Protein AF-A0A4P8KPD8-F1 (afdb_monomer_lite)

Radius of gyration: 12.93 Å; chains: 1; bounding box: 29×28×30 Å

Sequence (90 aa):
MVEDDLIAHLRVVTMNKLRRGEAFMLTVPTADGTGGRRSLWMSPAVPLSFTYSRRGTVQIRRELVEALMDDANSPDGLDVQDLMTRHTPS

Foldseek 3Di:
DQALLLLVLVVVLLVVCQVVQHWFKEKEADPPPPRDIDIDTRHNPDDDDGDHPDPDDHDDDPVSSVVLNVQCVDPNHHYSVVVCVVDDDD

Secondary structure (DSSP, 8-state):
---HHHHHHHHHHHHHHHHTT--EEEEEE-TTSS--EEEEEE-TTS------SSSSPPPPPHHHHHHHHHHHHSTT-EEHHHHHHH----

Structure (mmCIF, N/CA/C/O backbone):
data_AF-A0A4P8KPD8-F1
#
_entry.id   AF-A0A4P8KPD8-F1
#
loop_
_atom_site.group_PDB
_atom_site.id
_atom_site.type_symbol
_atom_site.label_atom_id
_atom_site.label_alt_id
_atom_site.label_comp_id
_atom_site.label_asym_id
_atom_site.label_entity_id
_atom_site.label_seq_id
_atom_site.pdbx_PDB_ins_code
_atom_site.Cartn_x
_atom_site.Cartn_y
_atom_site.Cartn_z
_atom_site.occupancy
_atom_site.B_iso_or_equiv
_atom_site.auth_seq_id
_atom_site.auth_comp_id
_atom_site.auth_asym_id
_atom_site.auth_atom_id
_atom_site.pdbx_PDB_model_num
ATOM 1 N N . MET A 1 1 ? 12.936 -0.237 -11.057 1.00 63.31 1 MET A N 1
ATOM 2 C CA . MET A 1 1 ? 13.105 0.179 -9.645 1.00 63.31 1 MET A CA 1
ATOM 3 C C . MET A 1 1 ? 11.883 1.006 -9.285 1.00 63.31 1 MET A C 1
ATOM 5 O O . MET A 1 1 ? 11.457 1.771 -10.137 1.00 63.31 1 MET A O 1
ATOM 9 N N . VAL A 1 2 ? 11.270 0.800 -8.116 1.00 75.38 2 VAL A N 1
ATOM 10 C CA . VAL A 1 2 ? 10.105 1.604 -7.704 1.00 75.38 2 VAL A CA 1
ATOM 11 C C . VAL A 1 2 ? 10.584 2.995 -7.307 1.00 75.38 2 VAL A C 1
ATOM 13 O O . VAL A 1 2 ? 11.552 3.111 -6.560 1.00 75.38 2 VAL A O 1
ATOM 16 N N . GLU A 1 3 ? 9.934 4.034 -7.821 1.00 85.50 3 GLU A N 1
ATOM 17 C CA . GLU A 1 3 ? 10.273 5.417 -7.491 1.00 85.50 3 GLU A CA 1
ATOM 18 C C . GLU A 1 3 ? 9.854 5.762 -6.058 1.00 85.50 3 GLU A C 1
ATOM 20 O O . GLU A 1 3 ? 8.776 5.371 -5.604 1.00 85.50 3 GLU A O 1
ATOM 25 N N . ASP A 1 4 ? 10.685 6.541 -5.360 1.00 88.56 4 ASP A N 1
ATOM 26 C CA . ASP A 1 4 ? 10.426 6.995 -3.985 1.00 88.56 4 ASP A CA 1
ATOM 27 C C . ASP A 1 4 ? 9.059 7.675 -3.837 1.00 88.56 4 ASP A C 1
ATOM 29 O O . ASP A 1 4 ? 8.395 7.518 -2.807 1.00 88.56 4 ASP A O 1
ATOM 33 N N . ASP A 1 5 ? 8.618 8.370 -4.889 1.00 88.19 5 ASP A N 1
ATOM 34 C CA . ASP A 1 5 ? 7.319 9.025 -4.933 1.00 88.19 5 ASP A CA 1
ATOM 35 C C . ASP A 1 5 ? 6.193 8.005 -4.764 1.00 88.19 5 ASP A C 1
ATOM 37 O O . ASP A 1 5 ? 5.371 8.121 -3.853 1.00 88.19 5 ASP A O 1
ATOM 41 N N . LEU A 1 6 ? 6.206 6.933 -5.554 1.00 89.38 6 LEU A N 1
ATOM 42 C CA . LEU A 1 6 ? 5.226 5.855 -5.453 1.00 89.38 6 LEU A CA 1
ATOM 43 C C . LEU A 1 6 ? 5.301 5.131 -4.098 1.00 89.38 6 LEU A C 1
ATOM 45 O O . LEU A 1 6 ? 4.263 4.842 -3.500 1.00 89.38 6 LEU A O 1
ATOM 49 N N . ILE A 1 7 ? 6.507 4.910 -3.560 1.00 91.56 7 ILE A N 1
ATOM 50 C CA . ILE A 1 7 ? 6.699 4.295 -2.232 1.00 91.56 7 ILE A CA 1
ATOM 51 C C . ILE A 1 7 ? 6.038 5.140 -1.136 1.00 91.56 7 ILE A C 1
ATOM 53 O O . ILE A 1 7 ? 5.435 4.597 -0.207 1.00 91.56 7 ILE A O 1
ATOM 57 N N . ALA A 1 8 ? 6.110 6.469 -1.222 1.00 92.50 8 ALA A N 1
ATOM 58 C CA . ALA A 1 8 ? 5.505 7.347 -0.226 1.00 92.50 8 ALA A CA 1
ATOM 59 C C . ALA A 1 8 ? 3.973 7.293 -0.245 1.00 92.50 8 ALA A C 1
ATOM 61 O O . ALA A 1 8 ? 3.354 7.219 0.819 1.00 92.50 8 ALA A O 1
ATOM 62 N N . HIS A 1 9 ? 3.360 7.263 -1.429 1.00 93.56 9 HIS A N 1
ATOM 63 C CA . HIS A 1 9 ? 1.908 7.137 -1.549 1.00 93.56 9 HIS A CA 1
ATOM 64 C C . HIS A 1 9 ? 1.431 5.750 -1.099 1.00 93.56 9 HIS A C 1
ATOM 66 O O . HIS A 1 9 ? 0.488 5.645 -0.310 1.00 93.56 9 HIS A O 1
ATOM 72 N N . LEU A 1 10 ? 2.143 4.689 -1.502 1.00 93.69 10 LEU A N 1
ATOM 73 C CA . LEU A 1 10 ? 1.867 3.323 -1.060 1.00 93.69 10 LEU A CA 1
ATOM 74 C C . LEU A 1 10 ? 1.951 3.201 0.465 1.00 93.69 10 LEU A C 1
ATOM 76 O O . LEU A 1 10 ? 1.092 2.568 1.082 1.00 93.69 10 LEU A O 1
ATOM 80 N N . ARG A 1 11 ? 2.941 3.851 1.091 1.00 94.50 11 ARG A N 1
ATOM 81 C CA . ARG A 1 11 ? 3.055 3.923 2.551 1.00 94.50 11 ARG A CA 1
ATOM 82 C C . ARG A 1 11 ? 1.815 4.546 3.179 1.00 94.50 11 ARG A C 1
ATOM 84 O O . ARG A 1 11 ? 1.294 3.990 4.142 1.00 94.50 11 ARG A O 1
ATOM 91 N N . VAL A 1 12 ? 1.333 5.672 2.657 1.00 95.25 12 VAL A N 1
ATOM 92 C CA . VAL A 1 12 ? 0.138 6.346 3.191 1.00 95.25 12 VAL A CA 1
ATOM 93 C C . VAL A 1 12 ? -1.093 5.441 3.096 1.00 95.25 12 VAL A C 1
ATOM 95 O O . VAL A 1 12 ? -1.777 5.248 4.101 1.00 95.25 12 VAL A O 1
ATOM 98 N N . VAL A 1 13 ? -1.349 4.837 1.933 1.00 95.81 13 VAL A N 1
ATOM 99 C CA . VAL A 1 13 ? -2.494 3.931 1.721 1.00 95.81 13 VAL A CA 1
ATOM 100 C C . VAL A 1 13 ? -2.420 2.707 2.627 1.00 95.81 13 VAL A C 1
ATOM 102 O O . VAL A 1 13 ? -3.377 2.408 3.343 1.00 95.81 13 VAL A O 1
ATOM 105 N N . THR A 1 14 ? -1.256 2.054 2.669 1.00 95.50 14 THR A N 1
ATOM 106 C CA . THR A 1 14 ? -1.025 0.866 3.501 1.00 95.50 14 THR A CA 1
ATOM 107 C C . THR A 1 14 ? -1.251 1.186 4.976 1.00 95.50 14 THR A C 1
ATOM 109 O O . THR A 1 14 ? -1.999 0.489 5.657 1.00 95.50 14 THR A O 1
ATOM 112 N N . MET A 1 15 ? -0.672 2.280 5.479 1.00 94.88 15 MET A N 1
ATOM 113 C CA . MET A 1 15 ? -0.844 2.673 6.879 1.00 94.88 15 MET A CA 1
ATOM 114 C C . MET A 1 15 ? -2.294 3.041 7.207 1.00 94.88 15 MET A C 1
ATOM 116 O O . MET A 1 15 ? -2.769 2.702 8.290 1.00 94.88 15 MET A O 1
ATOM 120 N N . ASN A 1 16 ? -3.008 3.706 6.296 1.00 95.56 16 ASN A N 1
ATOM 121 C CA . ASN A 1 16 ? -4.415 4.046 6.496 1.00 95.56 16 ASN A CA 1
ATOM 122 C C . ASN A 1 16 ? -5.297 2.797 6.608 1.00 95.56 16 ASN A C 1
ATOM 124 O O . ASN A 1 16 ? -6.098 2.714 7.537 1.00 95.56 16 ASN A O 1
ATOM 128 N N . LYS A 1 17 ? -5.125 1.822 5.709 1.00 95.69 17 LYS A N 1
ATOM 129 C CA . LYS A 1 17 ? -5.877 0.562 5.747 1.00 95.69 17 LYS A CA 1
ATOM 130 C C . LYS A 1 17 ? -5.584 -0.254 7.002 1.00 95.69 17 LYS A C 1
ATOM 132 O O . LYS A 1 17 ? -6.495 -0.604 7.752 1.00 95.69 17 LYS A O 1
ATOM 137 N N . LEU A 1 18 ? -4.307 -0.477 7.306 1.00 95.06 18 LEU A N 1
ATOM 138 C CA . LEU A 1 18 ? -3.931 -1.334 8.430 1.00 95.06 18 LEU A CA 1
ATOM 139 C C . LEU A 1 18 ? -4.298 -0.733 9.791 1.00 95.06 18 LEU A C 1
ATOM 141 O O . LEU A 1 18 ? -4.683 -1.473 10.694 1.00 95.06 18 LEU A O 1
ATOM 145 N N . ARG A 1 19 ? -4.283 0.600 9.938 1.00 92.88 19 ARG A N 1
ATOM 146 C CA . ARG A 1 19 ? -4.803 1.267 11.147 1.00 92.88 19 ARG A CA 1
ATOM 147 C C . ARG A 1 19 ? -6.301 1.041 11.369 1.00 92.88 19 ARG A C 1
ATOM 149 O O . ARG A 1 19 ? -6.740 1.135 12.511 1.00 92.88 19 ARG A O 1
ATOM 156 N N . ARG A 1 20 ? -7.070 0.764 10.311 1.00 94.44 20 ARG A N 1
ATOM 157 C CA . ARG A 1 20 ? -8.507 0.441 10.375 1.00 94.44 20 ARG A CA 1
ATOM 158 C C . ARG A 1 20 ? -8.785 -1.062 10.463 1.00 94.44 20 ARG A C 1
ATOM 160 O O . ARG A 1 20 ? -9.941 -1.460 10.501 1.00 94.44 20 ARG A O 1
ATOM 167 N N . GLY A 1 21 ? -7.745 -1.898 10.505 1.00 93.88 21 GLY A N 1
ATOM 168 C CA . GLY A 1 21 ? -7.900 -3.353 10.470 1.00 93.88 21 GLY A CA 1
ATOM 169 C C . GLY A 1 21 ? -8.289 -3.899 9.093 1.00 93.88 21 GLY A C 1
ATOM 170 O O . GLY A 1 21 ? -8.673 -5.060 8.987 1.00 93.88 21 GLY A O 1
ATOM 171 N N . GLU A 1 22 ? -8.180 -3.091 8.039 1.00 94.94 22 GLU A N 1
ATOM 172 C CA . GLU A 1 22 ? -8.526 -3.486 6.675 1.00 94.94 22 GLU A CA 1
ATOM 173 C C . GLU A 1 22 ? -7.329 -4.175 6.023 1.00 94.94 22 GLU A C 1
ATOM 175 O O . GLU A 1 22 ? -6.360 -3.531 5.613 1.00 94.94 22 GLU A O 1
ATOM 180 N N . ALA A 1 23 ? -7.383 -5.500 5.946 1.00 94.69 23 ALA A N 1
ATOM 181 C CA . ALA A 1 23 ? -6.415 -6.264 5.178 1.00 94.69 23 ALA A CA 1
ATOM 182 C C . ALA A 1 23 ? -6.702 -6.145 3.672 1.00 94.69 23 ALA A C 1
ATOM 184 O O . ALA A 1 23 ? -7.854 -5.99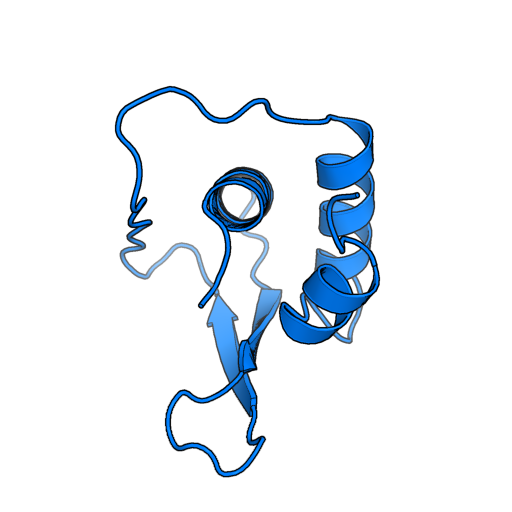9 3.263 1.00 94.69 23 ALA A O 1
ATOM 185 N N . PHE A 1 24 ? -5.656 -6.182 2.849 1.00 96.00 24 PHE A N 1
ATOM 186 C CA . PHE A 1 24 ? -5.778 -6.020 1.398 1.00 96.00 24 PHE A CA 1
ATOM 187 C C . PHE A 1 24 ? -4.688 -6.792 0.647 1.00 96.00 24 PHE A C 1
ATOM 189 O O . PHE A 1 24 ? -3.649 -7.143 1.213 1.00 96.00 24 PHE A O 1
ATOM 196 N N . MET A 1 25 ? -4.923 -7.041 -0.642 1.00 96.12 25 MET A N 1
ATOM 197 C CA . MET A 1 25 ? -3.936 -7.636 -1.542 1.00 96.12 25 MET A CA 1
ATOM 198 C C . MET A 1 25 ? -3.027 -6.558 -2.141 1.00 96.12 25 MET A C 1
ATOM 200 O O . MET A 1 25 ? -3.504 -5.571 -2.698 1.00 96.12 25 MET A O 1
ATOM 204 N N . LEU A 1 26 ? -1.714 -6.763 -2.059 1.00 94.69 26 LEU A N 1
ATOM 205 C CA . LEU A 1 26 ? -0.696 -5.954 -2.727 1.00 94.69 26 LEU A CA 1
ATOM 206 C C . LEU A 1 26 ? 0.048 -6.815 -3.744 1.00 94.69 26 LEU A C 1
ATOM 208 O O . LEU A 1 26 ? 0.663 -7.811 -3.379 1.00 94.69 26 LEU A O 1
ATOM 212 N N . THR A 1 27 ? 0.057 -6.402 -5.001 1.00 93.00 27 THR A N 1
ATOM 213 C CA . THR A 1 27 ? 0.801 -7.044 -6.080 1.00 93.00 27 THR A CA 1
ATOM 214 C C . THR A 1 27 ? 1.960 -6.159 -6.522 1.00 93.00 27 THR A C 1
ATOM 216 O O . THR A 1 27 ? 1.798 -4.969 -6.791 1.00 93.00 27 THR A O 1
ATOM 219 N N . VAL A 1 28 ? 3.154 -6.748 -6.582 1.00 90.69 28 VAL A N 1
ATOM 220 C CA . VAL A 1 28 ? 4.400 -6.086 -6.985 1.00 90.69 28 VAL A CA 1
ATOM 221 C C . VAL A 1 28 ? 5.105 -6.889 -8.080 1.00 90.69 28 VAL A C 1
ATOM 223 O O . VAL A 1 28 ? 5.018 -8.119 -8.075 1.00 90.69 28 VAL A O 1
ATOM 226 N N . PRO A 1 29 ? 5.824 -6.241 -9.011 1.00 87.94 29 PRO A N 1
ATOM 227 C CA . PRO A 1 29 ? 6.631 -6.957 -9.995 1.00 87.94 29 PRO A CA 1
ATOM 228 C C . PRO A 1 29 ? 7.768 -7.738 -9.318 1.00 87.94 29 PRO A C 1
ATOM 230 O O . PRO A 1 29 ? 8.325 -7.300 -8.306 1.00 87.94 29 PRO A O 1
ATOM 233 N N . THR A 1 30 ? 8.133 -8.891 -9.877 1.00 87.62 30 THR A N 1
ATOM 234 C CA . THR A 1 30 ? 9.306 -9.655 -9.436 1.00 87.62 30 THR A CA 1
ATOM 235 C C . THR A 1 30 ? 10.590 -9.053 -10.008 1.00 87.62 30 THR A C 1
ATOM 237 O O . THR A 1 30 ? 10.625 -8.517 -11.113 1.00 87.62 30 THR A O 1
ATOM 240 N N . ALA A 1 31 ? 11.678 -9.127 -9.237 1.00 80.12 31 ALA A N 1
ATOM 241 C CA . ALA A 1 31 ? 12.990 -8.607 -9.639 1.00 80.12 31 ALA A CA 1
ATOM 242 C C . ALA A 1 31 ? 13.826 -9.612 -10.460 1.00 80.12 31 ALA A C 1
ATOM 244 O O . ALA A 1 31 ? 14.989 -9.356 -10.748 1.00 80.12 31 ALA A O 1
ATOM 245 N N . ASP A 1 32 ? 13.252 -10.760 -10.815 1.00 83.19 32 ASP A N 1
ATOM 246 C CA . ASP A 1 32 ? 13.915 -11.893 -11.473 1.00 83.19 32 ASP A CA 1
ATOM 247 C C . ASP A 1 32 ? 14.008 -11.757 -13.006 1.00 83.19 32 ASP A C 1
ATOM 249 O O . ASP A 1 32 ? 14.514 -12.653 -13.675 1.00 83.19 32 ASP A O 1
ATOM 253 N N . GLY A 1 33 ? 13.519 -10.650 -13.575 1.00 72.94 33 GLY A N 1
ATOM 254 C CA . GLY A 1 33 ? 13.580 -10.379 -15.014 1.00 72.94 33 GLY A CA 1
ATOM 255 C C . GLY A 1 33 ? 12.602 -11.199 -15.861 1.00 72.94 33 GLY A C 1
ATOM 256 O O . GLY A 1 33 ? 12.601 -11.055 -17.079 1.00 72.94 33 GLY A O 1
ATOM 257 N N . THR A 1 34 ? 11.746 -12.019 -15.243 1.00 83.62 34 THR A N 1
ATOM 258 C CA . THR A 1 34 ? 10.766 -12.860 -15.954 1.00 83.62 34 THR A CA 1
ATOM 259 C C . THR A 1 34 ? 9.479 -12.111 -16.310 1.00 83.62 34 THR A C 1
ATOM 261 O O . THR A 1 34 ? 8.631 -12.643 -17.021 1.00 83.62 34 THR A O 1
ATOM 264 N N . GLY A 1 35 ? 9.312 -10.881 -15.807 1.00 81.38 35 GLY A N 1
ATOM 265 C CA . GLY A 1 35 ? 8.045 -10.146 -15.884 1.00 81.38 35 GLY A CA 1
ATOM 266 C C . GLY A 1 35 ? 6.971 -10.692 -14.936 1.00 81.38 35 GLY A C 1
ATOM 267 O O . GLY A 1 35 ? 5.805 -10.319 -15.051 1.00 81.38 35 GLY A O 1
ATOM 268 N N . GLY A 1 36 ? 7.354 -11.577 -14.011 1.00 87.8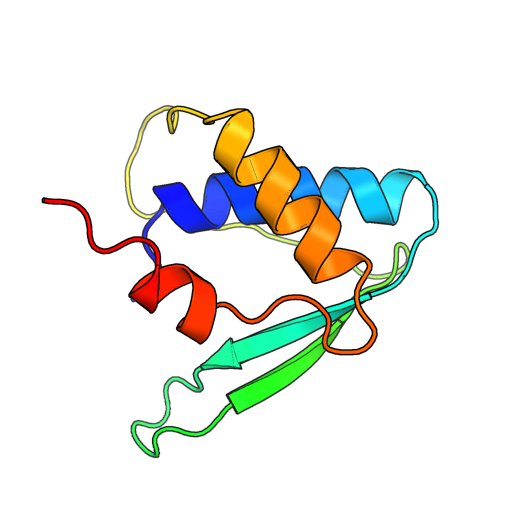1 36 GLY A N 1
ATOM 269 C CA . GLY A 1 36 ? 6.474 -12.129 -12.996 1.00 87.81 36 GLY A CA 1
ATOM 270 C C . GLY A 1 36 ? 5.948 -11.085 -12.010 1.00 87.81 36 GLY A C 1
ATOM 271 O O . GLY A 1 36 ? 6.403 -9.940 -11.921 1.00 87.81 36 GLY A O 1
ATOM 272 N N . ARG A 1 37 ? 4.945 -11.505 -11.241 1.00 91.38 37 ARG A N 1
ATOM 273 C CA . ARG A 1 37 ? 4.286 -10.686 -10.223 1.00 91.38 37 ARG A CA 1
ATOM 274 C C . ARG A 1 37 ? 4.171 -11.491 -8.941 1.00 91.38 37 ARG A C 1
ATOM 276 O O . ARG A 1 37 ? 3.894 -12.687 -8.968 1.00 91.38 37 ARG A O 1
ATOM 283 N N . ARG A 1 38 ? 4.382 -10.827 -7.811 1.00 91.94 38 ARG A N 1
ATOM 284 C CA . ARG A 1 38 ? 4.199 -11.390 -6.477 1.00 91.94 38 ARG A CA 1
ATOM 285 C C . ARG A 1 38 ? 3.048 -10.673 -5.797 1.00 91.94 38 ARG A C 1
ATOM 287 O O . ARG A 1 38 ? 3.105 -9.460 -5.625 1.00 91.94 38 ARG A O 1
ATOM 294 N N . SER A 1 39 ? 2.056 -11.438 -5.362 1.00 92.94 39 SER A N 1
ATOM 295 C CA . SER A 1 39 ? 0.931 -10.929 -4.584 1.00 92.94 39 SER A CA 1
ATOM 296 C C . SER A 1 39 ? 1.107 -11.267 -3.101 1.00 92.94 39 SER A C 1
ATOM 298 O O . SER A 1 39 ? 1.543 -12.360 -2.738 1.00 92.94 39 SER A O 1
ATOM 300 N N . LEU A 1 40 ? 0.819 -10.295 -2.244 1.00 92.44 40 LEU A N 1
ATOM 301 C CA . LEU A 1 40 ? 1.025 -10.314 -0.802 1.00 92.44 40 LEU A CA 1
ATOM 302 C C . LEU A 1 40 ? -0.295 -9.970 -0.116 1.00 92.44 40 LEU A C 1
ATOM 304 O O . LEU A 1 40 ? -0.906 -8.952 -0.434 1.00 92.44 40 LEU A O 1
ATOM 308 N N . TRP A 1 41 ? -0.707 -10.787 0.851 1.00 93.94 41 TRP A N 1
ATOM 309 C CA . TRP A 1 41 ? -1.794 -10.422 1.754 1.00 93.94 41 TRP A CA 1
ATOM 310 C C . TRP A 1 41 ? -1.246 -9.567 2.895 1.00 93.94 41 TRP A C 1
ATOM 312 O O . TRP A 1 41 ? -0.422 -10.025 3.690 1.00 93.94 41 TRP A O 1
ATOM 322 N N . MET A 1 42 ? -1.693 -8.317 2.965 1.00 94.75 42 MET A N 1
ATOM 323 C CA . MET A 1 42 ? -1.220 -7.330 3.929 1.00 94.75 42 MET A CA 1
ATOM 324 C C . MET A 1 42 ? -2.187 -7.264 5.106 1.00 94.75 42 MET A C 1
ATOM 326 O O . MET A 1 42 ? -3.374 -7.018 4.914 1.00 94.75 42 MET A O 1
ATOM 330 N N . SER A 1 43 ? -1.690 -7.454 6.330 1.00 94.19 43 SER A N 1
ATOM 331 C CA . SER A 1 43 ? -2.504 -7.388 7.551 1.00 94.19 43 SER A CA 1
ATOM 332 C C . SER A 1 43 ? -1.759 -6.677 8.691 1.00 94.19 43 SER A C 1
ATOM 334 O O . SER A 1 43 ? -0.530 -6.608 8.659 1.00 94.19 43 SER A O 1
ATOM 336 N N . PRO A 1 44 ? -2.457 -6.145 9.714 1.00 90.19 44 PRO A N 1
ATOM 337 C CA . PRO A 1 44 ? -1.825 -5.333 10.763 1.00 90.19 44 PRO A CA 1
ATOM 338 C C . PRO A 1 44 ? -0.828 -6.087 11.657 1.00 90.19 44 PRO A C 1
ATOM 340 O O . PRO A 1 44 ? -0.088 -5.462 12.410 1.00 90.19 44 PRO A O 1
ATOM 343 N N . ALA A 1 45 ? -0.820 -7.422 11.607 1.00 86.31 45 ALA A N 1
ATOM 344 C CA . ALA A 1 45 ? -0.035 -8.267 12.503 1.00 86.31 45 ALA A CA 1
ATOM 345 C C . ALA A 1 45 ? 1.432 -8.457 12.070 1.00 86.31 45 ALA A C 1
ATOM 347 O O . ALA A 1 45 ? 2.204 -9.063 12.813 1.00 86.31 45 ALA A O 1
ATOM 348 N N . VAL A 1 46 ? 1.828 -7.970 10.886 1.00 83.19 46 VAL A N 1
ATOM 349 C CA . VAL A 1 46 ? 3.193 -8.138 10.360 1.00 83.19 46 VAL A CA 1
ATOM 350 C C . VAL A 1 46 ? 3.975 -6.818 10.357 1.00 83.19 46 VAL A C 1
ATOM 352 O O . VAL A 1 46 ? 3.415 -5.778 10.005 1.00 83.19 46 VAL A O 1
ATOM 355 N N . PRO A 1 47 ? 5.275 -6.824 10.716 1.00 85.19 47 PRO A N 1
ATOM 356 C CA . PRO A 1 47 ? 6.120 -5.642 10.583 1.00 85.19 47 PRO A CA 1
ATOM 357 C C . PRO A 1 47 ? 6.238 -5.195 9.123 1.00 85.19 47 PRO A C 1
ATOM 359 O O . PRO A 1 47 ? 6.475 -6.018 8.240 1.00 85.19 47 PRO A O 1
ATOM 362 N N . LEU A 1 48 ? 6.137 -3.885 8.884 1.00 89.44 48 LEU A N 1
ATOM 363 C CA . LEU A 1 48 ? 6.304 -3.277 7.564 1.00 89.44 48 LEU A CA 1
ATOM 364 C C . LEU A 1 48 ? 7.456 -2.278 7.558 1.00 89.44 48 LEU A C 1
ATOM 366 O O . LEU A 1 48 ? 7.578 -1.451 8.462 1.00 89.44 48 LEU A O 1
ATOM 370 N N . SER A 1 49 ? 8.266 -2.322 6.503 1.00 89.19 49 SER A N 1
ATOM 371 C CA . SER A 1 49 ? 9.333 -1.361 6.246 1.00 89.19 49 SER A CA 1
ATOM 372 C C . SER A 1 49 ? 9.158 -0.711 4.875 1.00 89.19 49 SER A C 1
ATOM 374 O O . SER A 1 49 ? 8.707 -1.335 3.916 1.00 89.19 49 SER A O 1
ATOM 376 N N . PHE A 1 50 ? 9.522 0.567 4.796 1.00 88.75 50 PHE A N 1
ATOM 377 C CA . PHE A 1 50 ? 9.566 1.339 3.558 1.00 88.75 50 PHE A CA 1
ATOM 378 C C . PHE A 1 50 ? 10.969 1.921 3.426 1.00 88.75 50 PHE A C 1
ATOM 380 O O . PHE A 1 50 ? 11.465 2.555 4.360 1.00 88.75 50 PHE A O 1
ATOM 387 N N . THR A 1 51 ? 11.609 1.692 2.285 1.00 89.69 51 THR A N 1
ATOM 388 C CA . THR A 1 51 ? 12.970 2.159 2.004 1.00 89.69 51 THR A CA 1
ATOM 389 C C . THR A 1 51 ? 12.928 3.146 0.851 1.00 89.69 51 THR A C 1
ATOM 391 O O . THR A 1 51 ? 12.314 2.864 -0.173 1.00 89.69 51 THR A O 1
ATOM 394 N N . TYR A 1 52 ? 13.587 4.287 1.034 1.00 87.06 52 TYR A N 1
ATOM 395 C CA . TYR A 1 52 ? 13.673 5.368 0.056 1.00 87.06 52 TYR A CA 1
ATOM 396 C C . TYR A 1 52 ? 15.121 5.520 -0.407 1.00 87.06 52 TYR A C 1
ATOM 398 O O . TYR A 1 52 ? 16.050 5.363 0.389 1.00 87.06 52 TYR A O 1
ATOM 406 N N . SER A 1 53 ? 15.308 5.823 -1.687 1.00 86.88 53 SER A N 1
ATOM 407 C CA . SER A 1 53 ? 16.619 5.951 -2.327 1.00 86.88 53 SER A CA 1
ATOM 408 C C . SER A 1 53 ? 17.223 7.345 -2.130 1.00 86.88 53 SER A C 1
ATOM 410 O O . SER A 1 53 ? 18.441 7.492 -2.024 1.00 86.88 53 SER A O 1
ATOM 412 N N . ARG A 1 54 ? 16.385 8.384 -2.071 1.00 83.69 54 ARG A N 1
ATOM 413 C CA . ARG A 1 54 ? 16.784 9.787 -1.918 1.00 83.69 54 ARG A CA 1
ATOM 414 C C . ARG A 1 54 ? 16.661 10.249 -0.467 1.00 83.69 54 ARG A C 1
ATOM 416 O O . ARG A 1 54 ? 15.779 9.834 0.281 1.00 83.69 54 ARG A O 1
ATOM 423 N N . ARG A 1 55 ? 17.533 11.184 -0.079 1.00 77.69 55 ARG A N 1
ATOM 424 C CA . ARG A 1 55 ? 17.379 11.962 1.158 1.00 77.69 55 ARG A CA 1
ATOM 425 C C . ARG A 1 55 ? 16.418 13.124 0.892 1.00 77.69 55 ARG A C 1
ATOM 427 O O . ARG A 1 55 ? 16.662 13.897 -0.026 1.00 77.69 55 ARG A O 1
ATOM 434 N N . GLY A 1 56 ? 15.370 13.266 1.699 1.00 79.94 56 GLY A N 1
ATOM 435 C CA . GLY A 1 56 ? 14.396 14.358 1.587 1.00 79.94 56 GLY A CA 1
ATOM 436 C C . GLY A 1 56 ? 12.962 13.884 1.803 1.00 79.94 56 GLY A C 1
ATOM 437 O O . GLY A 1 56 ? 12.711 12.691 1.962 1.00 79.94 56 GLY A O 1
ATOM 438 N N . THR A 1 57 ? 12.018 14.823 1.835 1.00 76.94 57 THR A N 1
ATOM 439 C CA . THR A 1 57 ? 10.590 14.503 1.864 1.00 76.94 57 THR A CA 1
ATOM 440 C C . THR A 1 57 ? 10.059 14.360 0.444 1.00 76.94 57 THR A C 1
ATOM 442 O O . THR A 1 57 ? 10.311 15.196 -0.421 1.00 76.94 57 THR A O 1
ATOM 445 N N . VAL A 1 58 ? 9.294 13.299 0.217 1.00 85.06 58 VAL A N 1
ATOM 446 C CA . VAL A 1 58 ? 8.486 13.143 -0.990 1.00 85.06 58 VAL A CA 1
ATOM 447 C C . VAL A 1 58 ? 7.232 14.008 -0.861 1.00 85.06 58 VAL A C 1
ATOM 449 O O . VAL A 1 58 ? 6.611 14.042 0.204 1.00 85.06 58 VAL A O 1
ATOM 452 N N . GLN A 1 59 ? 6.841 14.683 -1.942 1.00 87.00 59 GLN A N 1
ATOM 453 C CA . GLN A 1 59 ? 5.559 15.384 -2.004 1.00 87.00 59 GLN A CA 1
ATOM 454 C C . GLN A 1 59 ? 4.418 14.370 -2.122 1.00 87.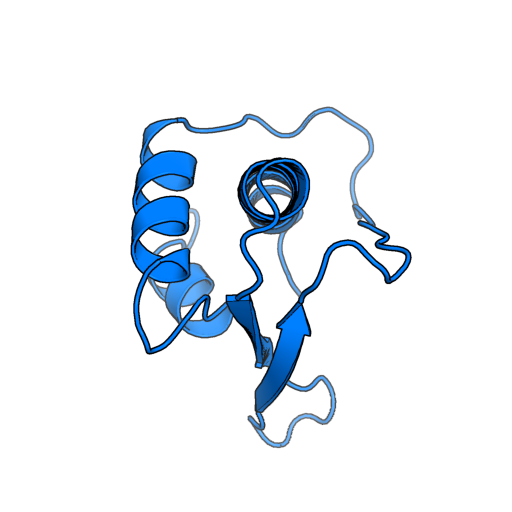00 59 GLN A C 1
ATOM 456 O O . GLN A 1 59 ? 4.369 13.575 -3.060 1.00 87.00 59 GLN A O 1
ATOM 461 N N . ILE A 1 60 ? 3.495 14.397 -1.158 1.00 88.81 60 ILE A N 1
ATOM 462 C CA . ILE A 1 60 ? 2.306 13.542 -1.173 1.00 88.81 60 ILE A CA 1
ATOM 463 C C . ILE A 1 60 ? 1.189 14.268 -1.914 1.00 88.81 60 ILE A C 1
ATOM 465 O O . ILE A 1 60 ? 0.734 15.328 -1.485 1.00 88.81 60 ILE A O 1
ATOM 469 N N . ARG A 1 61 ? 0.725 13.665 -3.004 1.00 91.00 61 ARG A N 1
ATOM 470 C CA . ARG A 1 61 ? -0.409 14.136 -3.798 1.00 91.00 61 ARG A CA 1
ATOM 471 C C . ARG A 1 61 ? -1.692 13.492 -3.302 1.00 91.00 61 ARG A C 1
ATOM 473 O O . ARG A 1 61 ? -1.796 12.265 -3.245 1.00 91.00 61 ARG A O 1
ATOM 480 N N . ARG A 1 62 ? -2.668 14.318 -2.928 1.00 89.81 62 ARG A N 1
ATOM 481 C CA . ARG A 1 62 ? -3.919 13.850 -2.318 1.00 89.81 62 ARG A CA 1
ATOM 482 C C . ARG A 1 62 ? -4.739 13.023 -3.300 1.00 89.81 62 ARG A C 1
ATOM 484 O O . ARG A 1 62 ? -5.186 11.942 -2.944 1.00 89.81 62 ARG A O 1
ATOM 491 N N . GLU A 1 63 ? -4.856 13.501 -4.530 1.00 90.38 63 GLU A N 1
ATOM 492 C CA . GLU A 1 63 ? -5.573 12.845 -5.620 1.00 90.38 63 GLU A CA 1
ATOM 493 C C . GLU A 1 63 ? -5.039 11.435 -5.896 1.00 90.38 63 GLU A C 1
ATOM 495 O O . GLU A 1 63 ? -5.806 10.502 -6.120 1.00 90.38 63 GLU A O 1
ATOM 500 N N . LEU A 1 64 ? -3.720 11.251 -5.788 1.00 88.44 64 LEU A N 1
ATOM 501 C CA . LEU A 1 64 ? -3.108 9.942 -5.954 1.00 88.44 64 LEU A CA 1
ATOM 502 C C . LEU A 1 64 ? -3.380 9.041 -4.748 1.00 88.44 64 LEU A C 1
ATOM 504 O O . LEU A 1 64 ? -3.690 7.869 -4.919 1.00 88.44 64 LEU A O 1
ATOM 508 N N . VAL A 1 65 ? -3.298 9.567 -3.524 1.00 92.44 65 VAL A N 1
ATOM 509 C CA . VAL A 1 65 ? -3.675 8.789 -2.332 1.00 92.44 65 VAL A CA 1
ATOM 510 C C . VAL A 1 65 ? -5.128 8.318 -2.423 1.00 92.44 65 VAL A C 1
ATOM 512 O O . VAL A 1 65 ? -5.398 7.175 -2.072 1.00 92.44 65 VAL A O 1
ATOM 515 N N . GLU A 1 66 ? -6.043 9.165 -2.892 1.00 92.69 66 GLU A N 1
ATOM 516 C CA . GLU A 1 66 ? -7.459 8.825 -3.074 1.00 92.69 66 GLU A CA 1
ATOM 517 C C . GLU A 1 66 ? -7.630 7.695 -4.102 1.00 92.69 66 GLU A C 1
ATOM 519 O O . GLU A 1 66 ? -8.154 6.641 -3.747 1.00 92.69 66 GLU A O 1
ATOM 524 N N . ALA A 1 67 ? -7.066 7.837 -5.306 1.00 90.44 67 ALA A N 1
ATOM 525 C CA . ALA A 1 67 ? -7.123 6.794 -6.335 1.00 90.44 67 ALA A CA 1
ATOM 526 C C . ALA A 1 67 ? -6.523 5.455 -5.862 1.00 90.44 67 ALA A C 1
ATOM 528 O O . ALA A 1 67 ? -7.098 4.390 -6.066 1.00 90.44 67 ALA A O 1
ATOM 529 N N . LEU A 1 68 ? -5.390 5.504 -5.155 1.00 92.50 6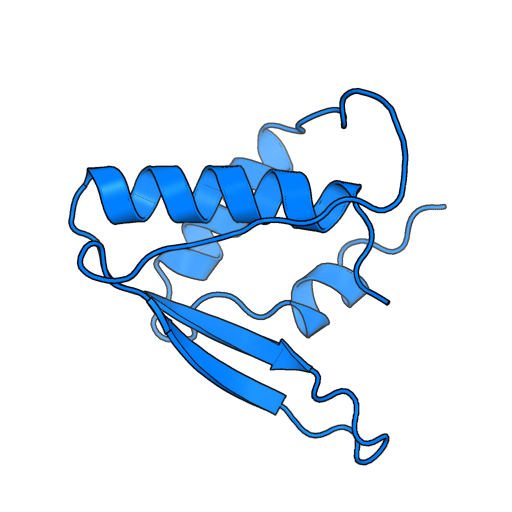8 LEU A N 1
ATOM 530 C CA . LEU A 1 68 ? -4.766 4.311 -4.579 1.00 92.50 68 LEU A CA 1
ATOM 531 C C . LEU A 1 68 ? -5.618 3.671 -3.485 1.00 92.50 68 LEU A C 1
ATOM 533 O O . LEU A 1 68 ? -5.587 2.457 -3.300 1.00 92.50 68 LEU A O 1
ATOM 537 N N . MET A 1 69 ? -6.338 4.469 -2.701 1.00 94.12 69 MET A N 1
ATOM 538 C CA . MET A 1 69 ? -7.230 3.941 -1.675 1.00 94.12 69 MET A CA 1
ATOM 539 C C . MET A 1 69 ? -8.412 3.209 -2.302 1.00 94.12 69 MET A C 1
ATOM 541 O O . MET A 1 69 ? -8.780 2.155 -1.772 1.00 94.12 69 MET A O 1
ATOM 545 N N . ASP A 1 70 ? -8.938 3.727 -3.413 1.00 92.88 70 ASP A N 1
ATOM 546 C CA . ASP A 1 70 ? -9.998 3.099 -4.202 1.00 92.88 70 ASP A CA 1
ATOM 547 C C . ASP A 1 70 ? -9.528 1.769 -4.801 1.00 92.88 70 ASP A C 1
ATOM 549 O O . ASP A 1 70 ? -10.154 0.740 -4.541 1.00 92.88 70 ASP A O 1
ATOM 553 N N . ASP A 1 71 ? -8.374 1.750 -5.478 1.00 91.94 71 ASP A N 1
ATOM 554 C CA . ASP A 1 71 ? -7.766 0.516 -6.002 1.00 91.94 71 ASP A CA 1
ATOM 555 C C . ASP A 1 71 ? -7.558 -0.506 -4.868 1.00 91.94 71 ASP A C 1
ATOM 557 O O . ASP A 1 71 ? -7.970 -1.659 -4.942 1.00 91.94 71 ASP A O 1
ATOM 561 N N . ALA A 1 72 ? -7.021 -0.063 -3.730 1.00 91.88 72 ALA A N 1
ATOM 562 C CA . ALA A 1 72 ? -6.792 -0.921 -2.574 1.00 91.88 72 ALA A CA 1
ATOM 563 C C . ALA A 1 72 ? -8.080 -1.468 -1.922 1.00 91.88 72 ALA A C 1
ATOM 565 O O . ALA A 1 72 ? -7.990 -2.379 -1.101 1.00 91.88 72 ALA A O 1
ATOM 566 N N . ASN A 1 73 ? -9.242 -0.859 -2.175 1.00 92.75 73 ASN A N 1
ATOM 567 C CA . ASN A 1 73 ? -10.552 -1.348 -1.725 1.00 92.75 73 ASN A CA 1
ATOM 568 C C . ASN A 1 73 ? -11.197 -2.307 -2.745 1.00 92.75 73 ASN A C 1
ATOM 570 O O . ASN A 1 73 ? -12.192 -2.954 -2.418 1.00 92.75 73 ASN A O 1
ATOM 574 N N . SER A 1 74 ? -10.656 -2.389 -3.963 1.00 91.38 74 SER A N 1
ATOM 575 C C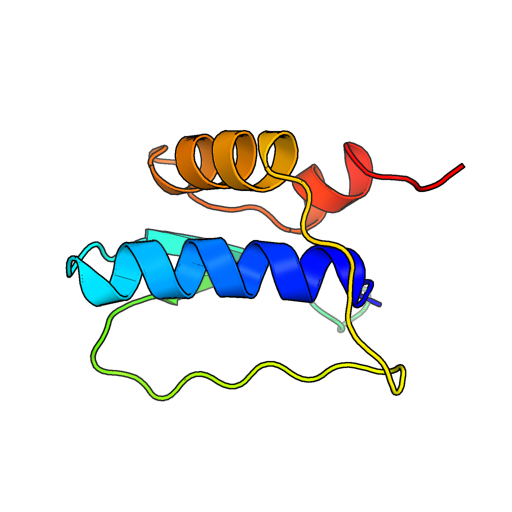A . SER A 1 74 ? -11.120 -3.286 -5.020 1.00 91.38 74 SER A CA 1
ATOM 576 C C . SER A 1 74 ? -10.795 -4.752 -4.699 1.00 91.38 74 SER A C 1
ATOM 578 O O . SER A 1 74 ? -9.787 -5.023 -4.036 1.00 91.38 74 SER A O 1
ATOM 580 N N . PRO A 1 75 ? -11.577 -5.720 -5.219 1.00 87.31 75 PRO A N 1
ATOM 581 C CA . PRO A 1 75 ? -11.211 -7.137 -5.195 1.00 87.31 75 PRO A CA 1
ATOM 582 C C . PRO A 1 75 ? -9.812 -7.431 -5.757 1.00 87.31 75 PRO A C 1
ATOM 584 O O . PRO A 1 75 ? -9.153 -8.359 -5.291 1.00 87.31 75 PRO A O 1
ATOM 587 N N . ASP A 1 76 ? -9.350 -6.627 -6.718 1.00 86.50 76 ASP A N 1
ATOM 588 C CA . ASP A 1 76 ? -8.040 -6.792 -7.359 1.00 86.50 76 ASP A CA 1
ATOM 589 C C . ASP A 1 76 ? -6.875 -6.255 -6.500 1.00 86.50 76 ASP A C 1
ATOM 591 O O . ASP A 1 76 ? -5.710 -6.602 -6.724 1.00 86.50 76 ASP A O 1
ATOM 595 N N . GLY A 1 77 ? -7.179 -5.454 -5.472 1.00 90.88 77 GLY A N 1
ATOM 596 C CA . GLY A 1 77 ? -6.201 -4.837 -4.581 1.00 90.88 77 GLY A CA 1
ATOM 597 C C . GLY A 1 77 ? -5.311 -3.793 -5.266 1.00 90.88 77 GLY A C 1
ATOM 598 O O . GLY A 1 77 ? -5.686 -3.158 -6.246 1.00 90.88 77 GLY A O 1
ATOM 599 N N . LEU A 1 78 ? -4.107 -3.593 -4.722 1.00 92.88 78 LEU A N 1
ATOM 600 C CA . LEU A 1 78 ? -3.124 -2.653 -5.269 1.00 92.88 78 LEU A CA 1
ATOM 601 C C . LEU A 1 78 ? -2.146 -3.341 -6.208 1.00 92.88 78 LEU A C 1
ATOM 603 O O . LEU A 1 78 ? -1.431 -4.246 -5.784 1.00 92.88 78 LEU A O 1
ATOM 607 N N . ASP A 1 79 ? -2.018 -2.840 -7.431 1.00 91.38 79 ASP A N 1
ATOM 608 C CA . ASP A 1 79 ? -1.016 -3.295 -8.393 1.00 91.38 79 ASP A CA 1
ATOM 609 C C . ASP A 1 79 ? 0.020 -2.211 -8.692 1.00 91.38 79 ASP A C 1
ATOM 611 O O . ASP A 1 79 ? -0.232 -1.261 -9.426 1.00 91.38 79 ASP A O 1
ATOM 615 N N . VAL A 1 80 ? 1.239 -2.387 -8.185 1.00 88.06 80 VAL A N 1
ATOM 616 C CA . VAL A 1 80 ? 2.331 -1.426 -8.394 1.00 88.06 80 VAL A CA 1
ATOM 617 C C . VAL A 1 80 ? 2.697 -1.245 -9.870 1.00 88.06 80 VAL A C 1
ATOM 619 O O . VAL A 1 80 ? 3.119 -0.155 -10.249 1.00 88.06 80 VAL A O 1
ATOM 622 N N . GLN A 1 81 ? 2.535 -2.265 -10.714 1.00 84.19 81 GLN A N 1
ATOM 623 C CA . GLN A 1 81 ? 2.870 -2.157 -12.134 1.00 84.19 81 GLN A CA 1
ATOM 624 C C . GLN A 1 81 ? 1.879 -1.256 -12.879 1.00 84.19 81 GLN A C 1
ATOM 626 O O . GLN A 1 81 ? 2.304 -0.374 -13.624 1.00 84.19 81 GLN A O 1
ATOM 631 N N . ASP A 1 82 ? 0.581 -1.432 -12.630 1.00 82.69 82 ASP A N 1
ATOM 632 C CA . ASP A 1 82 ? -0.467 -0.553 -13.157 1.00 82.69 82 ASP A CA 1
ATOM 633 C C . ASP A 1 82 ? -0.249 0.899 -12.694 1.00 82.69 82 ASP A C 1
ATOM 635 O O . ASP A 1 82 ? -0.254 1.843 -13.490 1.00 82.69 82 ASP A O 1
ATOM 639 N N . LEU A 1 83 ? 0.098 1.086 -11.419 1.00 81.56 83 LEU A N 1
ATOM 640 C CA . LEU A 1 83 ? 0.409 2.406 -10.871 1.00 81.56 83 LEU A CA 1
ATOM 641 C C . LEU A 1 83 ? 1.593 3.084 -11.562 1.00 81.56 83 LEU A C 1
ATOM 643 O O . LEU A 1 83 ? 1.518 4.285 -11.816 1.00 81.56 83 LEU A O 1
ATOM 647 N N . MET A 1 84 ? 2.646 2.335 -11.900 1.00 76.56 84 MET A N 1
ATOM 648 C CA . MET A 1 84 ? 3.786 2.845 -12.672 1.00 76.56 84 MET A CA 1
ATOM 649 C C . MET A 1 84 ? 3.386 3.259 -14.088 1.00 76.56 84 MET A C 1
ATOM 651 O O . MET A 1 84 ? 3.835 4.294 -14.572 1.00 76.56 84 MET A O 1
ATOM 655 N N . THR A 1 85 ? 2.516 2.492 -14.750 1.00 77.06 85 THR A N 1
ATOM 656 C CA . THR A 1 85 ? 2.038 2.845 -16.095 1.00 77.06 85 THR A CA 1
ATOM 657 C C . THR A 1 85 ? 1.133 4.075 -16.095 1.00 77.06 85 THR A C 1
ATOM 659 O O . THR A 1 85 ? 1.196 4.877 -17.022 1.00 77.06 85 THR A O 1
ATOM 662 N N . ARG A 1 86 ? 0.353 4.286 -15.026 1.00 70.06 86 ARG A N 1
ATOM 663 C CA . ARG A 1 86 ? -0.450 5.503 -14.823 1.00 70.06 86 ARG A CA 1
ATOM 664 C C . ARG A 1 86 ? 0.406 6.724 -14.442 1.00 70.06 86 ARG A C 1
ATOM 666 O O . ARG A 1 86 ? -0.032 7.854 -14.631 1.00 70.06 86 ARG A O 1
ATOM 673 N N . HIS A 1 87 ? 1.612 6.502 -13.910 1.00 62.94 87 HIS A N 1
ATOM 674 C CA . HIS A 1 87 ? 2.506 7.524 -13.355 1.00 62.94 87 HIS A CA 1
ATOM 675 C C . HIS A 1 87 ? 3.908 7.451 -13.958 1.00 62.94 87 HIS A C 1
ATOM 677 O O . HIS A 1 87 ? 4.888 7.290 -13.238 1.00 62.94 87 HIS A O 1
ATOM 683 N N . THR A 1 88 ? 4.020 7.604 -15.276 1.00 53.50 88 THR A N 1
ATOM 684 C CA . THR A 1 88 ? 5.313 7.984 -15.857 1.00 53.50 88 THR A CA 1
ATOM 685 C C . THR A 1 88 ? 5.513 9.478 -15.579 1.00 53.50 88 THR A C 1
ATOM 687 O O . THR A 1 88 ? 4.695 10.273 -16.053 1.00 53.50 88 THR A O 1
ATOM 690 N N . PRO A 1 89 ? 6.512 9.894 -14.7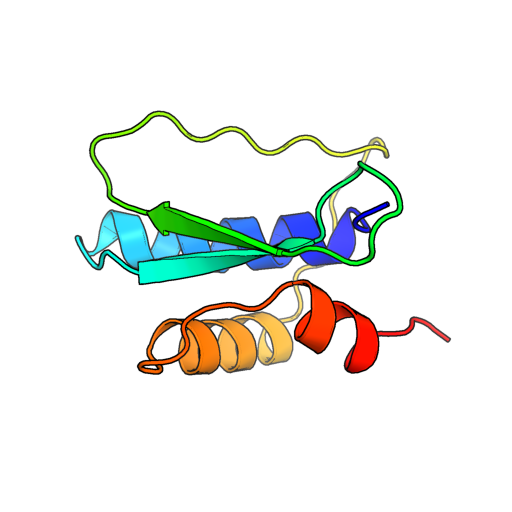81 1.00 47.72 89 PRO A N 1
ATOM 691 C CA . PRO A 1 89 ? 6.808 11.311 -14.639 1.00 47.72 89 PRO A CA 1
ATOM 692 C C . PRO A 1 89 ? 7.292 11.835 -15.997 1.00 47.72 89 PRO A C 1
ATOM 694 O O . PRO A 1 89 ? 8.120 11.197 -16.649 1.00 47.72 89 PRO A O 1
ATOM 697 N N . SER A 1 90 ? 6.725 12.960 -16.443 1.00 45.09 90 SER A N 1
ATOM 698 C CA . SER A 1 90 ? 7.284 13.723 -17.564 1.00 45.09 90 SER A CA 1
ATOM 699 C C . SER A 1 90 ? 8.609 14.369 -17.182 1.00 45.09 90 SER A C 1
ATOM 701 O O . SER A 1 90 ? 8.810 14.659 -15.981 1.00 45.09 90 SER A O 1
#

pLDDT: mean 87.08, std 9.86, range [45.09, 96.12]